Protein AF-A0A821R1D7-F1 (afdb_monomer_lite)

Sequence (95 aa):
FDMDKYQELKDILSATSFTNDWDRYTLIVKYIMKTIKGLRVINEQENWFIYQLQPLLMKCECSKIGNFFVANIVINEGIGTVKINLDDYFNKKSK

Structure (mmCIF, N/CA/C/O backbone):
data_AF-A0A821R1D7-F1
#
_entry.id   AF-A0A821R1D7-F1
#
loop_
_atom_site.group_PDB
_atom_site.id
_atom_site.type_symbol
_atom_site.label_atom_id
_atom_site.label_alt_id
_atom_site.label_comp_id
_atom_site.label_asym_id
_atom_site.label_entity_id
_atom_site.label_seq_id
_atom_site.pdbx_PDB_ins_code
_atom_site.Cartn_x
_atom_site.Cartn_y
_atom_site.Cartn_z
_atom_site.occupancy
_atom_site.B_iso_or_equiv
_atom_site.auth_seq_id
_atom_site.auth_comp_id
_atom_site.auth_asym_id
_atom_site.auth_atom_id
_atom_site.pdbx_PDB_model_num
ATOM 1 N N . PHE A 1 1 ? -14.588 -3.946 -8.374 1.00 51.16 1 PHE A N 1
ATOM 2 C CA . PHE A 1 1 ? -13.476 -3.000 -8.586 1.00 51.16 1 PHE A CA 1
ATOM 3 C C . PHE A 1 1 ? -13.944 -2.037 -9.662 1.00 51.16 1 PHE A C 1
ATOM 5 O O . PHE A 1 1 ? -14.510 -2.506 -10.639 1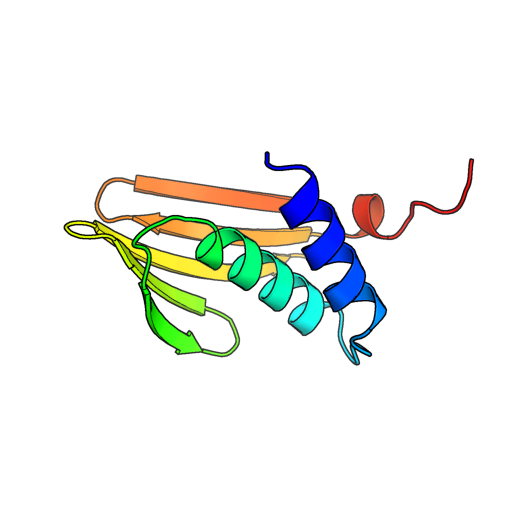.00 51.16 1 PHE A O 1
ATOM 12 N N . ASP A 1 2 ? -13.848 -0.735 -9.425 1.00 67.31 2 ASP A N 1
ATOM 13 C CA . ASP A 1 2 ? -14.356 0.296 -10.338 1.00 67.31 2 ASP A CA 1
ATOM 14 C C . ASP A 1 2 ? -13.459 0.371 -11.588 1.00 67.31 2 ASP A C 1
ATOM 16 O O . ASP A 1 2 ? -12.237 0.491 -11.453 1.00 67.31 2 ASP A O 1
ATOM 20 N N . MET A 1 3 ? -14.040 0.214 -12.782 1.00 63.66 3 MET A N 1
ATOM 21 C CA . MET A 1 3 ? -13.285 0.118 -14.039 1.00 63.66 3 MET A CA 1
ATOM 22 C C . MET A 1 3 ? -12.620 1.445 -14.419 1.00 63.66 3 MET A C 1
ATOM 24 O O . MET A 1 3 ? -11.526 1.426 -14.984 1.00 63.66 3 MET A O 1
ATOM 28 N N . ASP A 1 4 ? -13.210 2.576 -14.032 1.00 72.88 4 ASP A N 1
ATOM 29 C CA . ASP A 1 4 ? -12.676 3.904 -14.350 1.00 72.88 4 ASP A CA 1
ATOM 30 C C . ASP A 1 4 ? -11.409 4.192 -13.532 1.00 72.88 4 ASP A C 1
ATOM 32 O O . ASP A 1 4 ? -10.391 4.641 -14.061 1.00 72.88 4 ASP A O 1
ATOM 36 N N . LYS A 1 5 ? -11.412 3.800 -12.252 1.00 68.44 5 LYS A N 1
ATOM 37 C CA . LYS A 1 5 ? -10.241 3.899 -11.359 1.00 68.44 5 LYS A CA 1
ATOM 38 C C . LYS A 1 5 ? -9.089 2.998 -11.797 1.00 68.44 5 LYS A C 1
ATOM 40 O O . LYS A 1 5 ? -7.918 3.296 -11.575 1.00 68.44 5 LYS A O 1
ATOM 45 N N . TYR A 1 6 ? -9.405 1.864 -12.418 1.00 68.19 6 TYR A N 1
ATOM 46 C CA . TYR A 1 6 ? -8.383 0.982 -12.971 1.00 68.19 6 TYR A CA 1
ATOM 47 C C . TYR A 1 6 ? -7.688 1.601 -14.190 1.00 68.19 6 TYR A C 1
ATOM 49 O O . TYR A 1 6 ? -6.470 1.464 -14.328 1.00 68.19 6 TYR A O 1
ATOM 57 N N . GLN A 1 7 ? -8.440 2.290 -15.053 1.00 71.88 7 GLN A N 1
ATOM 58 C CA . GLN A 1 7 ? -7.866 2.978 -16.205 1.00 71.88 7 GLN A CA 1
ATOM 59 C C . GLN A 1 7 ? -7.008 4.173 -15.771 1.00 71.88 7 GLN A C 1
ATOM 61 O O . GLN A 1 7 ? -5.871 4.285 -16.215 1.00 71.88 7 GLN A O 1
ATOM 66 N N . GLU A 1 8 ? -7.476 4.971 -14.810 1.00 77.31 8 GLU A N 1
ATOM 67 C CA . GLU A 1 8 ? -6.692 6.072 -14.231 1.00 77.31 8 GLU A CA 1
ATOM 68 C C . GLU A 1 8 ? -5.352 5.582 -13.649 1.00 77.31 8 GLU A C 1
ATOM 70 O O . GLU A 1 8 ? -4.293 6.145 -13.931 1.00 77.31 8 GLU A O 1
ATOM 75 N N . LEU A 1 9 ? -5.367 4.484 -12.880 1.00 72.88 9 LEU A N 1
ATOM 76 C CA . LEU A 1 9 ? -4.143 3.885 -12.346 1.00 72.88 9 LEU A CA 1
ATOM 77 C C . LEU A 1 9 ? -3.186 3.452 -13.465 1.00 72.88 9 LEU A C 1
ATOM 79 O O . LEU A 1 9 ? -1.978 3.663 -13.355 1.00 72.88 9 LEU A O 1
ATOM 83 N N . LYS A 1 10 ? -3.698 2.846 -14.542 1.00 72.12 10 LYS A N 1
ATOM 84 C CA . LYS A 1 10 ? -2.873 2.480 -15.701 1.00 72.12 10 LYS A CA 1
ATOM 85 C C . LYS A 1 10 ? -2.230 3.697 -16.346 1.00 72.12 10 LYS A C 1
ATOM 87 O O . LYS A 1 10 ? -1.039 3.641 -16.646 1.00 72.12 10 LYS A O 1
ATOM 92 N N . ASP A 1 11 ? -2.991 4.767 -16.521 1.00 77.50 11 ASP A N 1
ATOM 93 C CA . ASP A 1 11 ? -2.514 5.984 -17.164 1.00 77.50 11 ASP A CA 1
ATOM 94 C C . ASP A 1 11 ? -1.385 6.614 -16.331 1.00 77.50 11 ASP A C 1
ATOM 96 O O . ASP A 1 11 ? -0.301 6.858 -16.863 1.00 77.50 11 ASP A O 1
ATOM 100 N N . ILE A 1 12 ? -1.554 6.725 -15.005 1.00 75.06 12 ILE A N 1
ATOM 101 C CA . ILE A 1 12 ? -0.509 7.193 -14.073 1.00 75.06 12 ILE A CA 1
ATOM 102 C C . ILE A 1 12 ? 0.748 6.316 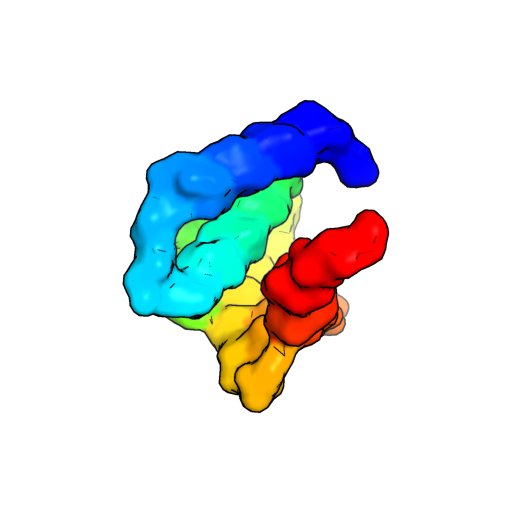-14.155 1.00 75.06 12 ILE A C 1
ATOM 104 O O . ILE A 1 12 ? 1.866 6.829 -14.247 1.00 75.06 12 ILE A O 1
ATOM 108 N N . LEU A 1 13 ? 0.580 4.991 -14.137 1.00 75.00 13 LEU A N 1
ATOM 109 C CA . LEU A 1 13 ? 1.696 4.046 -14.219 1.00 75.00 13 LEU A CA 1
ATOM 110 C C . LEU A 1 13 ? 2.410 4.091 -15.577 1.00 75.00 13 LEU A C 1
ATOM 112 O O . LEU A 1 13 ? 3.576 3.722 -15.650 1.00 75.00 13 LEU A O 1
ATOM 116 N N . SER A 1 14 ? 1.723 4.495 -16.646 1.00 72.12 14 SER A N 1
ATOM 117 C CA . SER A 1 14 ? 2.309 4.627 -17.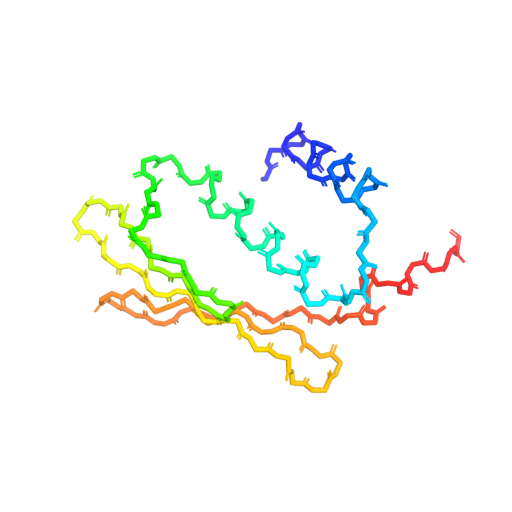984 1.00 72.12 14 SER A CA 1
ATOM 118 C C . SER A 1 14 ? 3.001 5.975 -18.207 1.00 72.12 14 SER A C 1
ATOM 120 O O . SER A 1 14 ? 3.990 6.041 -18.931 1.00 72.12 14 SER A O 1
ATOM 122 N N . ALA A 1 15 ? 2.511 7.035 -17.558 1.00 72.94 15 ALA A N 1
ATOM 123 C CA . ALA A 1 15 ? 3.058 8.386 -17.644 1.00 72.94 15 ALA A CA 1
ATOM 124 C C . ALA A 1 15 ? 4.251 8.616 -16.701 1.00 72.94 15 ALA A C 1
ATOM 126 O O . ALA A 1 15 ? 5.024 9.555 -16.892 1.00 72.94 15 ALA A O 1
ATOM 127 N N . THR A 1 16 ? 4.407 7.772 -15.679 1.00 73.81 16 THR A N 1
ATOM 128 C CA . THR A 1 16 ? 5.493 7.877 -14.702 1.00 73.81 16 THR A CA 1
ATOM 129 C C . THR A 1 16 ? 6.671 7.007 -15.134 1.00 73.81 16 THR A C 1
ATOM 131 O O . THR A 1 16 ? 6.544 5.789 -15.252 1.00 73.81 16 THR A O 1
ATOM 134 N N . SER A 1 17 ? 7.836 7.622 -15.345 1.00 73.94 17 SER A N 1
ATOM 135 C CA . SER A 1 17 ? 9.082 6.876 -15.535 1.00 73.94 17 SER A CA 1
ATOM 136 C C . SER A 1 17 ? 9.582 6.386 -14.178 1.00 73.94 17 SER A C 1
ATOM 138 O O . SER A 1 17 ? 9.917 7.192 -13.311 1.00 73.94 17 SER A O 1
ATOM 140 N N . PHE A 1 18 ? 9.606 5.070 -13.983 1.00 71.00 18 PHE A N 1
ATOM 141 C CA . PHE A 1 18 ? 10.102 4.453 -12.757 1.00 71.00 18 PHE A CA 1
ATOM 142 C C . PHE A 1 18 ? 11.558 4.036 -12.945 1.00 71.00 18 PHE A C 1
ATOM 144 O O . PHE A 1 18 ? 11.882 3.281 -13.859 1.00 71.00 18 PHE A O 1
ATOM 151 N N . THR A 1 19 ? 12.441 4.520 -12.074 1.00 68.62 19 THR A N 1
ATOM 152 C CA . THR A 1 19 ? 13.858 4.121 -12.049 1.00 68.62 19 THR A CA 1
ATOM 153 C C . THR A 1 19 ? 14.071 2.816 -11.286 1.00 68.62 19 THR A C 1
ATOM 155 O O . THR A 1 19 ? 15.084 2.146 -11.479 1.00 68.62 19 THR A O 1
ATOM 158 N N . ASN A 1 20 ? 13.111 2.434 -10.444 1.00 72.31 20 ASN A N 1
ATOM 159 C CA . ASN A 1 20 ? 13.084 1.169 -9.736 1.00 72.31 20 ASN A CA 1
ATOM 160 C C . ASN A 1 20 ? 11.655 0.580 -9.773 1.00 72.31 20 ASN A C 1
ATOM 162 O O . ASN A 1 20 ? 10.654 1.289 -9.877 1.00 72.31 20 ASN A O 1
ATOM 166 N N . ASP A 1 21 ? 11.546 -0.741 -9.669 1.00 72.38 21 ASP A N 1
ATOM 167 C CA . ASP A 1 21 ? 10.236 -1.394 -9.578 1.00 72.38 21 ASP A CA 1
ATOM 168 C C . ASP A 1 21 ? 9.509 -1.057 -8.263 1.00 72.38 21 ASP A C 1
ATOM 170 O O . ASP A 1 21 ? 8.285 -1.130 -8.175 1.00 72.38 21 ASP A O 1
ATOM 174 N N . TRP A 1 22 ? 10.267 -0.689 -7.231 1.00 72.50 22 TRP A N 1
ATOM 175 C CA . TRP A 1 22 ? 9.782 -0.438 -5.878 1.00 72.50 22 TRP A CA 1
ATOM 176 C C . TRP A 1 22 ? 8.786 0.722 -5.803 1.00 72.50 22 TRP A C 1
ATOM 178 O O . TRP A 1 22 ? 7.679 0.568 -5.287 1.00 72.50 22 TRP A O 1
ATOM 188 N N . ASP A 1 23 ? 9.142 1.854 -6.394 1.00 75.94 23 ASP A N 1
ATOM 189 C CA . ASP A 1 23 ? 8.367 3.085 -6.462 1.00 75.94 23 ASP A CA 1
ATOM 190 C C . ASP A 1 23 ? 7.048 2.837 -7.187 1.00 75.94 23 ASP A C 1
ATOM 192 O O . ASP A 1 23 ? 5.997 3.340 -6.783 1.00 75.94 23 ASP A O 1
ATOM 196 N N . ARG A 1 24 ? 7.079 1.979 -8.213 1.00 76.38 24 ARG A N 1
ATOM 197 C CA . ARG A 1 24 ? 5.890 1.565 -8.957 1.00 76.38 24 ARG A CA 1
ATOM 198 C C . ARG A 1 24 ? 4.910 0.800 -8.076 1.00 76.38 24 ARG A C 1
ATOM 200 O O . ARG A 1 24 ? 3.718 1.107 -8.074 1.00 76.38 24 ARG A O 1
ATOM 207 N N . TYR A 1 25 ? 5.384 -0.183 -7.317 1.00 76.81 25 TYR A N 1
ATOM 208 C CA . TYR A 1 25 ? 4.517 -0.982 -6.449 1.00 76.81 25 TYR A CA 1
ATOM 209 C C . TYR A 1 25 ? 3.999 -0.197 -5.253 1.00 76.81 25 TYR A C 1
ATOM 211 O O . TYR A 1 25 ? 2.813 -0.267 -4.925 1.00 76.81 25 TYR A O 1
ATOM 219 N N . THR A 1 26 ? 4.862 0.617 -4.661 1.00 77.06 26 THR A N 1
ATOM 220 C CA . THR A 1 26 ? 4.489 1.551 -3.608 1.00 77.06 26 THR A CA 1
ATOM 221 C C . THR A 1 26 ? 3.398 2.515 -4.085 1.00 77.06 26 THR A C 1
ATOM 223 O O . THR A 1 26 ? 2.427 2.757 -3.364 1.00 77.06 26 THR A O 1
ATOM 226 N N . LEU A 1 27 ? 3.480 3.006 -5.327 1.00 80.50 27 LEU A N 1
ATOM 227 C CA . LEU A 1 27 ? 2.440 3.845 -5.922 1.00 80.50 27 LEU A CA 1
ATOM 228 C C . LEU A 1 27 ? 1.110 3.098 -6.102 1.00 80.50 27 LEU A C 1
ATOM 230 O O . LEU A 1 27 ? 0.057 3.654 -5.788 1.00 80.50 27 LEU A O 1
ATOM 234 N N . ILE A 1 28 ? 1.144 1.839 -6.551 1.00 78.69 28 ILE A N 1
ATOM 235 C CA . ILE A 1 28 ? -0.058 0.998 -6.684 1.00 78.69 28 ILE A CA 1
ATOM 236 C C . ILE A 1 28 ? -0.750 0.833 -5.329 1.00 78.69 28 ILE A C 1
ATOM 238 O O . ILE A 1 28 ? -1.956 1.061 -5.227 1.00 78.69 28 ILE A O 1
ATOM 242 N N . VAL A 1 29 ? 0.001 0.489 -4.277 1.00 80.00 29 VAL A N 1
ATOM 243 C CA . VAL A 1 29 ? -0.551 0.340 -2.920 1.00 80.00 29 VAL A CA 1
ATOM 244 C C . VAL A 1 29 ? -1.169 1.651 -2.445 1.00 80.00 29 VAL A C 1
ATOM 246 O O . VAL A 1 29 ? -2.318 1.658 -2.001 1.00 80.00 29 VAL A O 1
ATOM 249 N N . LYS A 1 30 ? -0.458 2.774 -2.600 1.00 80.88 30 LYS A N 1
ATOM 250 C CA . LYS A 1 30 ? -0.980 4.102 -2.247 1.00 80.88 30 LYS A CA 1
ATOM 251 C C . LYS A 1 30 ? -2.280 4.418 -2.977 1.00 80.88 30 LYS A C 1
ATOM 253 O O . LYS A 1 30 ? -3.208 4.925 -2.350 1.00 80.88 30 LYS A O 1
ATOM 258 N N . TYR A 1 31 ? -2.357 4.133 -4.276 1.00 81.94 31 TYR A N 1
ATOM 259 C CA . TYR A 1 31 ? -3.559 4.390 -5.064 1.00 81.94 31 TYR A CA 1
ATOM 260 C C . TYR A 1 31 ? -4.731 3.537 -4.573 1.00 81.94 31 TYR A C 1
ATOM 262 O O . TYR A 1 31 ? -5.790 4.085 -4.277 1.00 81.94 31 TYR A O 1
ATOM 270 N N . ILE A 1 32 ? -4.530 2.226 -4.386 1.00 79.75 32 ILE A N 1
ATOM 271 C CA . ILE A 1 32 ? -5.563 1.325 -3.851 1.00 79.75 32 ILE A CA 1
ATOM 272 C C . ILE A 1 32 ? -6.071 1.840 -2.504 1.00 79.75 32 ILE A C 1
ATOM 274 O O . ILE A 1 32 ? -7.279 1.989 -2.326 1.00 79.75 32 ILE A O 1
ATOM 278 N N . MET A 1 33 ? -5.167 2.190 -1.588 1.00 81.50 33 MET A N 1
ATOM 279 C CA . MET A 1 33 ? -5.537 2.730 -0.280 1.00 81.50 33 MET A CA 1
ATOM 280 C C . MET A 1 33 ? -6.325 4.042 -0.405 1.00 81.50 33 MET A C 1
ATOM 282 O O . MET A 1 33 ? -7.357 4.198 0.243 1.00 81.50 33 MET A O 1
ATOM 286 N N . LYS A 1 34 ? -5.923 4.957 -1.298 1.00 81.12 34 LYS A N 1
ATOM 287 C CA . LYS A 1 34 ? -6.662 6.205 -1.571 1.00 81.12 34 LYS A CA 1
ATOM 288 C C . LYS A 1 34 ? -8.082 5.975 -2.094 1.00 81.12 34 LYS A C 1
ATOM 290 O O . LYS A 1 34 ? -8.933 6.841 -1.906 1.00 81.12 34 LYS A O 1
ATOM 295 N N . THR A 1 35 ? -8.367 4.836 -2.731 1.00 82.50 35 THR A N 1
ATOM 296 C CA . THR A 1 35 ? -9.735 4.530 -3.185 1.00 82.50 35 THR A CA 1
ATOM 297 C C . THR A 1 35 ? -10.699 4.217 -2.037 1.00 82.50 35 THR A C 1
ATOM 299 O O . THR A 1 35 ? -11.916 4.282 -2.237 1.00 82.50 35 THR A O 1
ATOM 302 N N . ILE A 1 36 ? -10.186 3.908 -0.840 1.00 83.50 36 ILE A N 1
ATOM 303 C CA . ILE A 1 36 ? -10.991 3.617 0.346 1.00 83.50 36 ILE A CA 1
ATOM 304 C C . ILE A 1 36 ? -11.550 4.934 0.895 1.00 83.50 36 ILE A C 1
ATOM 306 O O . ILE A 1 36 ? -10.831 5.777 1.434 1.00 83.50 36 ILE A O 1
ATOM 310 N N . LYS A 1 37 ? -12.866 5.124 0.756 1.00 85.12 37 LYS A N 1
ATOM 311 C CA . LYS A 1 37 ? -13.547 6.355 1.177 1.00 85.12 37 LYS A CA 1
ATOM 312 C C . LYS A 1 37 ? -13.367 6.587 2.679 1.00 85.12 37 LYS A C 1
ATOM 314 O O . LYS A 1 37 ? -13.680 5.723 3.488 1.00 85.12 37 LYS A O 1
ATOM 319 N N . GLY A 1 38 ? -12.918 7.788 3.038 1.00 85.12 38 GLY A N 1
ATOM 320 C CA . GLY A 1 38 ? -12.702 8.183 4.432 1.00 85.12 38 GLY A CA 1
ATOM 321 C C . GLY A 1 38 ? -11.349 7.763 5.004 1.00 85.12 38 GLY A C 1
ATOM 322 O O . GLY A 1 38 ? -11.029 8.178 6.116 1.00 85.12 38 GLY A O 1
ATOM 323 N N . LEU A 1 39 ? -10.542 7.009 4.249 1.00 88.50 39 LEU A N 1
ATOM 324 C CA . LEU A 1 39 ? -9.183 6.676 4.644 1.00 88.50 39 LEU A CA 1
ATOM 325 C C . LEU A 1 39 ? -8.268 7.895 4.500 1.00 88.50 39 LEU A C 1
ATOM 327 O O . LEU A 1 39 ? -8.248 8.555 3.460 1.00 88.50 39 LEU A O 1
ATOM 331 N N . ARG A 1 40 ? -7.484 8.184 5.537 1.00 90.25 40 ARG A N 1
ATOM 332 C CA . ARG A 1 40 ? -6.505 9.278 5.548 1.00 90.25 40 ARG A CA 1
ATOM 333 C C . ARG A 1 40 ? -5.110 8.729 5.792 1.00 90.25 40 ARG A C 1
ATOM 335 O O . ARG A 1 40 ? -4.946 7.853 6.633 1.00 90.25 40 ARG A O 1
ATOM 342 N N . VAL A 1 41 ? -4.113 9.252 5.084 1.00 90.88 41 VAL A N 1
ATOM 343 C CA . VAL A 1 41 ? -2.697 8.981 5.378 1.00 90.88 41 VAL A CA 1
ATOM 344 C C . VAL A 1 41 ? -2.309 9.803 6.607 1.00 90.88 41 VAL A C 1
ATOM 346 O O . VAL A 1 41 ? -2.523 11.012 6.625 1.00 90.88 41 VAL A O 1
ATOM 349 N N . ILE A 1 42 ? -1.764 9.147 7.626 1.00 92.31 42 ILE A N 1
ATOM 350 C CA . ILE A 1 42 ? -1.251 9.776 8.851 1.00 92.31 42 ILE A CA 1
ATOM 351 C C . ILE A 1 42 ? 0.264 9.913 8.792 1.00 92.31 42 ILE A C 1
ATOM 353 O O . ILE A 1 42 ? 0.812 10.915 9.241 1.00 92.31 42 ILE A O 1
ATOM 357 N N . ASN A 1 43 ? 0.942 8.899 8.258 1.00 90.62 43 ASN A N 1
ATOM 358 C CA . ASN A 1 43 ? 2.388 8.911 8.114 1.00 90.62 43 ASN A CA 1
ATOM 359 C C . ASN A 1 43 ? 2.802 8.104 6.886 1.00 90.62 43 ASN A C 1
ATOM 361 O O . ASN A 1 43 ? 2.156 7.119 6.522 1.00 90.62 43 ASN A O 1
ATOM 365 N N . GLU A 1 44 ? 3.891 8.533 6.274 1.00 88.12 44 GLU A N 1
ATOM 366 C CA . GLU A 1 44 ? 4.445 7.976 5.057 1.00 88.12 44 GLU A CA 1
ATOM 367 C C . GLU A 1 44 ? 5.960 7.871 5.215 1.00 88.12 44 GLU A C 1
ATOM 369 O O . GLU A 1 44 ? 6.644 8.842 5.532 1.00 88.12 44 GLU A O 1
ATOM 374 N N . GLN A 1 45 ? 6.464 6.660 5.016 1.00 86.06 45 GLN A N 1
ATOM 375 C CA . GLN A 1 45 ? 7.879 6.338 4.941 1.00 86.06 45 GLN A CA 1
ATOM 376 C C . GLN A 1 45 ? 8.130 5.544 3.661 1.00 86.06 45 GLN A C 1
ATOM 378 O O . GLN A 1 45 ? 7.197 5.074 3.008 1.00 86.06 45 GLN A O 1
ATOM 383 N N . GLU A 1 46 ? 9.401 5.366 3.317 1.00 79.88 46 GLU A N 1
ATOM 384 C CA . GLU A 1 46 ? 9.819 4.702 2.078 1.00 79.88 46 GLU A CA 1
ATOM 385 C C . GLU A 1 46 ? 9.184 3.311 1.895 1.00 79.88 46 GLU A C 1
ATOM 387 O O . GLU A 1 46 ? 8.749 2.966 0.798 1.00 79.88 46 GLU A O 1
ATOM 392 N N . ASN A 1 47 ? 9.053 2.543 2.985 1.00 81.19 47 ASN A N 1
ATOM 393 C CA . ASN A 1 47 ? 8.606 1.146 2.944 1.00 81.19 47 ASN A CA 1
ATOM 394 C C . ASN A 1 47 ? 7.319 0.875 3.732 1.00 81.19 47 ASN A C 1
ATOM 396 O O . ASN A 1 47 ? 6.846 -0.260 3.774 1.00 81.19 47 ASN A O 1
ATOM 400 N N . TRP A 1 48 ? 6.736 1.883 4.382 1.00 86.94 48 TRP A N 1
ATOM 401 C CA . TRP A 1 48 ? 5.492 1.697 5.123 1.00 86.94 48 TRP A CA 1
ATOM 402 C C . TRP A 1 48 ? 4.659 2.971 5.227 1.00 86.94 48 TRP A C 1
ATOM 404 O O . TRP A 1 48 ? 5.161 4.091 5.181 1.00 86.94 48 TRP A O 1
ATOM 414 N N . PHE A 1 49 ? 3.359 2.775 5.424 1.00 90.06 49 PHE A N 1
ATOM 415 C CA . PHE A 1 49 ? 2.343 3.817 5.510 1.00 90.06 49 PHE A CA 1
ATOM 416 C C . PHE A 1 49 ? 1.473 3.573 6.735 1.00 90.06 49 PHE A C 1
ATOM 418 O O . PHE A 1 49 ? 1.104 2.433 7.018 1.00 90.06 49 PHE A O 1
ATOM 425 N N . ILE A 1 50 ? 1.108 4.635 7.446 1.00 90.50 50 ILE A N 1
ATOM 426 C CA . ILE A 1 50 ? 0.054 4.581 8.458 1.00 90.50 50 ILE A CA 1
ATOM 427 C C . ILE A 1 50 ? -1.161 5.300 7.902 1.00 90.50 50 ILE A C 1
ATOM 429 O O . ILE A 1 50 ? -1.072 6.455 7.484 1.00 90.50 50 ILE A O 1
ATOM 433 N N . TYR A 1 51 ? -2.299 4.622 7.948 1.00 90.94 51 TYR A N 1
ATOM 434 C CA . TYR A 1 51 ? -3.586 5.160 7.562 1.00 90.94 51 TYR A CA 1
ATOM 435 C C . TYR A 1 51 ? -4.577 5.123 8.723 1.00 90.94 51 TYR A C 1
ATOM 437 O O . TYR A 1 51 ? -4.505 4.263 9.599 1.00 90.94 51 TYR A O 1
ATOM 445 N N . GLN A 1 52 ? -5.544 6.033 8.695 1.00 91.00 52 GLN A N 1
ATOM 446 C CA . GLN A 1 52 ? -6.644 6.095 9.647 1.00 91.00 52 GLN A CA 1
ATOM 447 C C . GLN A 1 52 ? -7.982 6.107 8.913 1.00 91.00 52 GLN A C 1
ATOM 449 O O . GLN A 1 52 ? -8.209 6.937 8.031 1.00 91.00 52 GLN A O 1
ATOM 454 N N . LEU A 1 53 ? -8.874 5.210 9.319 1.00 89.31 53 LEU A N 1
ATOM 455 C CA . LEU A 1 53 ? -10.281 5.172 8.935 1.00 89.31 53 LEU A CA 1
ATOM 456 C C . LEU A 1 53 ? -11.078 5.022 10.225 1.00 89.31 53 LEU A C 1
ATOM 458 O O . LEU A 1 53 ? -11.195 3.911 10.721 1.00 89.31 53 LEU A O 1
ATOM 462 N N . GLN A 1 54 ? -11.561 6.119 10.814 1.00 84.00 54 GLN A N 1
ATOM 463 C CA . GLN A 1 54 ? -12.078 6.078 12.186 1.00 84.00 54 GLN A CA 1
ATOM 464 C C . GLN A 1 54 ? -13.142 4.981 12.401 1.00 84.00 54 GLN A C 1
ATOM 466 O O . GLN A 1 54 ? -14.073 4.890 11.601 1.00 84.00 54 GLN A O 1
ATOM 471 N N . PRO A 1 55 ? -13.023 4.175 13.477 1.00 85.88 55 PRO A N 1
ATOM 472 C CA . PRO A 1 55 ? -12.032 4.254 14.567 1.00 85.88 55 PRO A CA 1
ATOM 473 C C . PRO A 1 55 ? -10.709 3.498 14.304 1.00 85.88 55 PRO A C 1
ATOM 475 O O . PRO A 1 55 ? -9.840 3.453 15.171 1.00 85.88 55 PRO A O 1
ATOM 478 N N . LEU A 1 56 ? -10.543 2.896 13.129 1.00 86.81 56 LEU A N 1
ATOM 479 C CA . LEU A 1 56 ? -9.442 2.002 12.787 1.00 86.81 56 LEU A CA 1
ATOM 480 C C . LEU A 1 56 ? -8.146 2.752 12.463 1.00 86.81 56 LEU A C 1
ATOM 482 O O . LEU A 1 56 ? -8.127 3.741 11.719 1.00 86.81 56 LEU A O 1
ATOM 486 N N . LEU A 1 57 ? -7.045 2.208 12.980 1.00 89.81 57 LEU A N 1
ATOM 487 C CA . LEU A 1 57 ? -5.685 2.538 12.576 1.00 89.81 57 LEU A CA 1
ATOM 488 C C . LEU A 1 57 ? -5.107 1.349 11.808 1.00 89.81 57 LEU A C 1
ATOM 490 O O . LEU A 1 57 ? -5.266 0.202 12.226 1.00 89.81 57 LEU A O 1
ATOM 494 N N . MET A 1 58 ? -4.458 1.630 10.682 1.00 90.75 58 MET A N 1
ATOM 495 C CA . MET A 1 58 ? -3.875 0.616 9.813 1.00 90.75 58 MET A CA 1
ATOM 496 C C . MET A 1 58 ? -2.421 0.954 9.506 1.00 90.75 58 MET A C 1
ATOM 498 O O . MET A 1 58 ? -2.121 2.073 9.096 1.00 90.75 58 MET A O 1
ATOM 502 N N . LYS A 1 59 ? -1.521 -0.017 9.648 1.00 90.44 59 LYS A N 1
ATOM 503 C CA . LYS A 1 59 ? -0.140 0.064 9.167 1.00 90.44 59 LYS A CA 1
ATOM 504 C C . LYS A 1 59 ? -0.002 -0.830 7.942 1.00 90.44 59 LYS A C 1
ATOM 506 O O . LYS A 1 59 ? -0.235 -2.028 8.030 1.00 90.44 59 LYS A O 1
ATOM 511 N N . CYS A 1 60 ? 0.390 -0.260 6.812 1.00 90.62 60 CYS A N 1
ATOM 512 C CA . CYS A 1 60 ? 0.724 -1.000 5.604 1.00 90.62 60 CYS A CA 1
ATOM 513 C C . CYS A 1 60 ? 2.238 -1.016 5.433 1.00 90.62 60 CYS A C 1
ATOM 515 O O . CYS A 1 60 ? 2.837 0.031 5.219 1.00 90.62 60 CYS A O 1
ATOM 517 N N . GLU A 1 61 ? 2.857 -2.184 5.511 1.00 90.50 61 GLU A N 1
ATOM 518 C CA . GLU A 1 61 ? 4.292 -2.377 5.340 1.00 90.50 61 GLU A CA 1
ATOM 519 C C . GLU A 1 61 ? 4.551 -3.152 4.056 1.00 90.50 61 GLU A C 1
ATOM 521 O O . GLU A 1 61 ? 4.034 -4.251 3.860 1.00 90.50 61 GLU A O 1
ATOM 526 N N . CYS A 1 62 ? 5.320 -2.553 3.159 1.00 88.00 62 CYS A N 1
ATOM 527 C CA . CYS A 1 62 ? 5.658 -3.135 1.875 1.00 88.00 62 CYS A CA 1
ATOM 528 C C . CYS A 1 62 ? 7.058 -3.741 1.963 1.00 88.00 62 CYS A C 1
ATOM 530 O O . CYS A 1 62 ? 7.965 -3.159 2.551 1.00 88.00 62 CYS A O 1
ATOM 532 N N . SER A 1 63 ? 7.260 -4.899 1.339 1.00 87.56 63 SER A N 1
ATOM 533 C CA . SER A 1 63 ? 8.564 -5.561 1.225 1.00 87.56 63 SER A CA 1
ATOM 534 C C . SER A 1 63 ? 8.701 -6.261 -0.127 1.00 87.56 63 SER A C 1
ATOM 536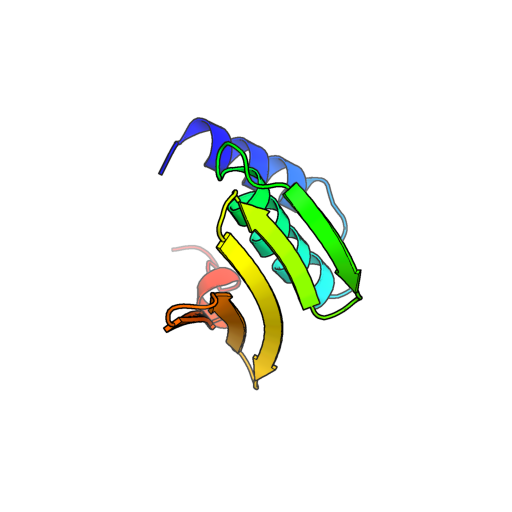 O O . SER A 1 63 ? 7.712 -6.702 -0.716 1.00 87.56 63 SER A O 1
ATOM 538 N N . LYS A 1 64 ? 9.934 -6.372 -0.633 1.00 83.88 64 LYS A N 1
ATOM 539 C CA . LYS A 1 64 ? 10.260 -7.220 -1.786 1.00 83.88 64 LYS A CA 1
ATOM 540 C C . LYS A 1 64 ? 10.892 -8.509 -1.274 1.00 83.88 64 LYS A C 1
ATOM 542 O O . LYS A 1 64 ? 11.922 -8.469 -0.609 1.00 83.88 64 LYS A O 1
ATOM 547 N N . ILE A 1 65 ? 10.285 -9.647 -1.594 1.00 84.38 65 ILE A N 1
ATOM 548 C CA . ILE A 1 65 ? 10.769 -10.976 -1.208 1.00 84.38 65 ILE A CA 1
ATOM 549 C C . ILE A 1 65 ? 10.979 -11.786 -2.487 1.00 84.38 65 ILE A C 1
ATOM 551 O O . ILE A 1 65 ? 10.035 -12.340 -3.053 1.00 84.38 65 ILE A O 1
ATOM 555 N N . GLY A 1 66 ? 12.222 -11.820 -2.975 1.00 84.19 66 GLY A N 1
ATOM 556 C CA . GLY A 1 66 ? 12.542 -12.388 -4.288 1.00 84.19 66 GLY A CA 1
ATOM 557 C C . GLY A 1 66 ? 11.789 -11.663 -5.412 1.00 84.19 66 GLY A C 1
ATOM 558 O O . GLY A 1 66 ? 11.856 -10.436 -5.509 1.00 84.19 66 GLY A O 1
ATOM 559 N N . ASN A 1 67 ? 11.033 -12.419 -6.215 1.00 82.50 67 ASN A N 1
ATOM 560 C CA . ASN A 1 67 ? 10.156 -11.905 -7.280 1.00 82.50 67 ASN A CA 1
ATOM 561 C C . ASN A 1 67 ? 8.733 -11.587 -6.804 1.00 82.50 67 ASN A C 1
ATOM 563 O O . ASN A 1 67 ? 7.816 -11.488 -7.614 1.00 82.50 67 ASN A O 1
ATOM 567 N N . PHE A 1 68 ? 8.524 -11.428 -5.498 1.00 80.81 68 PHE A N 1
ATOM 568 C CA . PHE A 1 68 ? 7.239 -11.006 -4.960 1.00 80.81 68 PHE A CA 1
ATOM 569 C C . PHE A 1 68 ? 7.334 -9.631 -4.325 1.00 80.81 68 PHE A C 1
ATOM 571 O O . PHE A 1 68 ? 8.258 -9.337 -3.567 1.00 80.81 68 PHE A O 1
ATOM 578 N N . PHE A 1 69 ? 6.314 -8.826 -4.575 1.00 84.06 69 PHE A N 1
ATOM 579 C CA . PHE A 1 69 ? 5.997 -7.668 -3.764 1.00 84.06 69 PHE A CA 1
ATOM 580 C C . PHE A 1 69 ? 4.950 -8.076 -2.733 1.00 84.06 69 PHE A C 1
ATOM 582 O O . PHE A 1 69 ? 3.928 -8.675 -3.071 1.00 84.06 69 PHE A O 1
ATOM 589 N N . VAL A 1 70 ? 5.220 -7.789 -1.467 1.00 84.50 70 VAL A N 1
ATOM 590 C CA . VAL A 1 70 ? 4.369 -8.165 -0.343 1.00 84.50 70 VAL A CA 1
ATOM 591 C C . VAL A 1 70 ? 3.973 -6.907 0.409 1.00 84.50 70 VAL A C 1
ATOM 593 O O . VAL A 1 70 ? 4.838 -6.206 0.923 1.00 84.50 70 VAL A O 1
ATOM 596 N N . 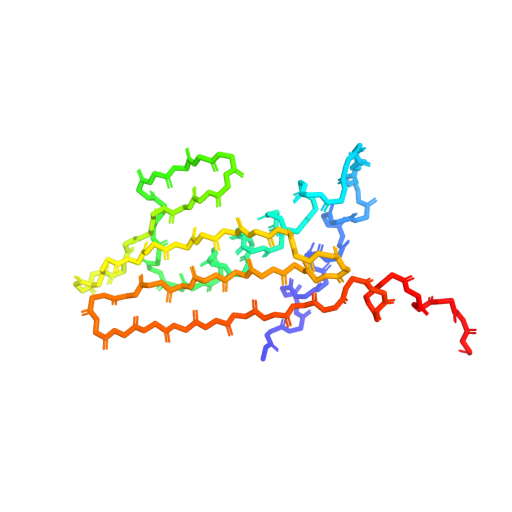ALA A 1 71 ? 2.673 -6.645 0.501 1.00 85.56 71 ALA A N 1
ATOM 597 C CA . ALA A 1 71 ? 2.101 -5.601 1.338 1.00 85.56 71 ALA A CA 1
ATOM 598 C C . ALA A 1 71 ? 1.372 -6.246 2.524 1.00 85.56 71 ALA A C 1
ATOM 600 O O . ALA A 1 71 ? 0.356 -6.921 2.353 1.00 85.56 71 ALA A O 1
ATOM 601 N N . ASN A 1 72 ? 1.898 -6.043 3.727 1.00 87.75 72 ASN A N 1
ATOM 602 C CA . ASN A 1 72 ? 1.289 -6.468 4.980 1.00 87.75 72 ASN A CA 1
ATOM 603 C C . ASN A 1 72 ? 0.484 -5.311 5.563 1.00 87.75 72 ASN A C 1
ATOM 605 O O . ASN A 1 72 ? 1.038 -4.268 5.893 1.00 87.75 72 ASN A O 1
ATOM 609 N N . ILE A 1 73 ? -0.820 -5.499 5.697 1.00 88.88 73 ILE A N 1
ATOM 610 C CA . ILE A 1 73 ? -1.761 -4.532 6.247 1.00 88.88 73 ILE A CA 1
ATOM 611 C C . ILE A 1 73 ? -2.145 -5.020 7.640 1.00 88.88 73 ILE A C 1
ATOM 613 O O . ILE A 1 73 ? -2.892 -5.982 7.797 1.00 88.88 73 ILE A O 1
ATOM 617 N N . VAL A 1 74 ? -1.615 -4.358 8.658 1.00 88.44 74 VAL A N 1
ATOM 618 C CA . VAL A 1 74 ? -1.943 -4.598 10.061 1.00 88.44 74 VAL A CA 1
ATOM 619 C C . VAL A 1 74 ? -3.016 -3.603 10.471 1.00 88.44 74 VAL A C 1
ATOM 621 O O . VAL A 1 74 ? -2.812 -2.396 10.375 1.00 88.44 74 VAL A O 1
ATOM 624 N N . ILE A 1 75 ? -4.150 -4.106 10.934 1.00 86.88 75 ILE A N 1
ATOM 625 C CA . ILE A 1 75 ? -5.245 -3.345 11.537 1.00 86.88 75 ILE A CA 1
ATOM 626 C C . ILE A 1 75 ? -5.317 -3.785 13.002 1.00 86.88 75 ILE A C 1
ATOM 628 O O . ILE A 1 75 ? -4.953 -4.916 13.317 1.00 86.88 75 ILE A O 1
ATOM 632 N N . ASN A 1 76 ? -5.794 -2.933 13.912 1.00 76.88 76 ASN A N 1
ATOM 633 C CA . ASN A 1 76 ? -5.915 -3.281 15.339 1.00 76.88 76 ASN A CA 1
ATOM 634 C C . ASN A 1 76 ? -6.622 -4.630 15.611 1.00 76.88 76 ASN A C 1
ATOM 636 O O . ASN A 1 76 ? -6.390 -5.235 16.651 1.00 76.88 76 ASN A O 1
ATOM 640 N N . GLU A 1 77 ? -7.462 -5.101 14.687 1.00 74.81 77 GLU A N 1
ATOM 641 C CA . GLU A 1 77 ? -8.254 -6.330 14.814 1.00 74.81 77 GLU A CA 1
ATOM 642 C C . GLU A 1 77 ? -7.699 -7.523 14.010 1.00 74.81 77 GLU A C 1
ATOM 644 O O . GLU A 1 77 ? -8.257 -8.616 14.073 1.00 74.81 77 GLU A O 1
ATOM 649 N N . GLY A 1 78 ? -6.607 -7.359 13.251 1.00 81.69 78 GLY A N 1
ATOM 650 C CA . GLY A 1 78 ? -6.055 -8.453 12.450 1.00 81.69 78 GLY A CA 1
ATOM 651 C C . GLY A 1 78 ? -5.006 -8.043 11.421 1.00 81.69 78 GLY A C 1
ATOM 652 O O . GLY A 1 78 ? -4.718 -6.867 11.208 1.00 81.69 78 GLY A O 1
ATOM 653 N N . ILE A 1 79 ? -4.426 -9.043 10.760 1.00 86.06 79 ILE A N 1
ATOM 654 C CA . ILE A 1 79 ? -3.395 -8.857 9.733 1.00 86.06 79 ILE A CA 1
ATOM 655 C C . ILE A 1 79 ? -3.915 -9.413 8.409 1.00 86.06 79 ILE A C 1
ATOM 657 O O . ILE A 1 79 ? -4.326 -10.569 8.334 1.00 86.06 79 ILE A O 1
ATOM 661 N N . GLY A 1 80 ? -3.873 -8.593 7.362 1.00 85.12 80 GLY A N 1
ATOM 662 C CA . GLY A 1 80 ? -4.075 -9.005 5.978 1.00 85.12 80 GLY A CA 1
ATOM 663 C C . GLY A 1 80 ? -2.770 -8.902 5.196 1.00 85.12 80 GLY A C 1
ATOM 664 O O . GLY A 1 80 ? -2.055 -7.912 5.312 1.00 85.12 80 GLY A O 1
ATOM 665 N N . THR A 1 81 ? -2.463 -9.893 4.365 1.00 84.12 81 THR A N 1
ATOM 666 C CA . THR A 1 81 ? -1.271 -9.871 3.506 1.00 84.12 81 THR A CA 1
ATOM 667 C C . THR A 1 81 ? -1.683 -9.955 2.046 1.00 84.12 81 THR A C 1
ATOM 669 O O . THR A 1 81 ? -2.390 -10.875 1.641 1.00 84.12 81 THR A O 1
ATOM 672 N N . VAL A 1 82 ? -1.201 -9.011 1.243 1.00 81.00 82 VAL A N 1
ATOM 673 C CA . VAL A 1 82 ? -1.312 -9.035 -0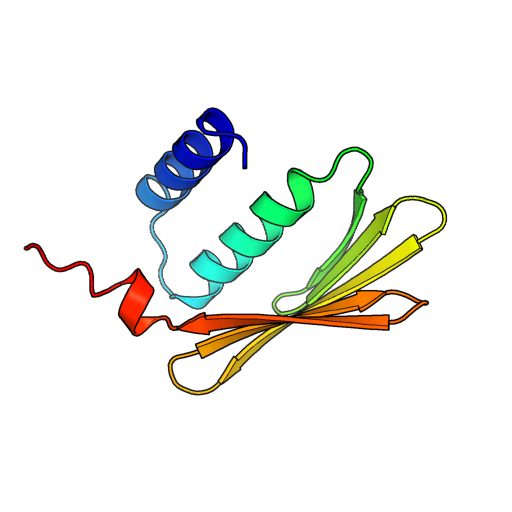.215 1.00 81.00 82 VAL A CA 1
ATOM 674 C C . VAL A 1 82 ? 0.051 -9.385 -0.789 1.00 81.00 82 VAL A C 1
ATOM 676 O O . VAL A 1 82 ? 1.045 -8.726 -0.495 1.00 81.00 82 VAL A O 1
ATOM 679 N N . LYS A 1 83 ? 0.100 -10.423 -1.623 1.00 81.44 83 LYS A N 1
ATOM 680 C CA . LYS A 1 83 ? 1.316 -10.872 -2.303 1.00 81.44 83 LYS A CA 1
ATOM 681 C C . LYS A 1 83 ? 1.102 -10.806 -3.809 1.00 81.44 83 LYS A C 1
ATOM 683 O O . LYS A 1 83 ? 0.177 -11.421 -4.329 1.00 81.44 83 LYS A O 1
ATOM 688 N N . ILE A 1 84 ? 1.957 -10.058 -4.493 1.00 75.25 84 ILE A N 1
ATOM 689 C CA . ILE A 1 84 ? 1.923 -9.844 -5.939 1.00 75.25 84 ILE A CA 1
ATOM 690 C C . ILE A 1 84 ? 3.178 -10.475 -6.529 1.00 75.25 84 ILE A C 1
ATOM 692 O O . ILE A 1 84 ? 4.288 -10.149 -6.111 1.00 75.25 84 ILE A O 1
ATOM 696 N N . ASN A 1 85 ? 3.006 -11.388 -7.484 1.00 77.56 85 ASN A N 1
ATOM 697 C CA . ASN A 1 85 ? 4.112 -11.907 -8.281 1.00 77.56 85 ASN A CA 1
ATOM 698 C C . ASN A 1 85 ? 4.485 -10.875 -9.348 1.00 77.56 85 ASN A C 1
ATOM 700 O O . ASN A 1 85 ? 3.644 -10.494 -10.165 1.00 77.56 85 ASN A O 1
ATOM 704 N N . LEU A 1 86 ? 5.733 -10.415 -9.328 1.00 71.50 86 LEU A N 1
ATOM 705 C CA . LEU A 1 86 ? 6.203 -9.389 -10.253 1.00 71.50 86 LEU A CA 1
ATOM 706 C C . LEU A 1 86 ? 6.352 -9.940 -11.672 1.00 71.50 86 LEU A C 1
ATOM 708 O O . LEU A 1 86 ? 6.081 -9.222 -12.634 1.00 71.50 86 LEU A O 1
ATOM 712 N N . ASP A 1 87 ? 6.684 -11.225 -11.809 1.00 71.69 87 ASP A N 1
ATOM 713 C CA . ASP A 1 87 ? 6.812 -11.860 -13.119 1.00 71.69 87 ASP A CA 1
ATOM 714 C C . ASP A 1 87 ? 5.459 -11.952 -13.823 1.00 71.69 87 ASP A C 1
ATOM 716 O O . ASP A 1 87 ? 5.375 -11.646 -15.003 1.00 71.69 87 ASP A O 1
ATOM 720 N N . ASP A 1 88 ? 4.377 -12.284 -13.117 1.00 68.88 88 ASP A N 1
ATOM 721 C CA . ASP A 1 88 ? 3.039 -12.371 -13.726 1.00 68.88 88 ASP A CA 1
ATOM 722 C C . ASP A 1 88 ? 2.509 -10.995 -14.160 1.00 68.88 88 ASP A C 1
ATOM 724 O O . ASP A 1 88 ? 1.731 -10.877 -15.112 1.00 68.88 88 ASP A O 1
ATOM 728 N N . TYR A 1 89 ? 2.937 -9.938 -13.466 1.00 63.38 89 TYR A N 1
ATOM 729 C CA . TYR A 1 89 ? 2.513 -8.569 -13.743 1.00 63.38 89 TYR A CA 1
ATOM 730 C C . TYR A 1 89 ? 3.310 -7.932 -14.890 1.00 63.38 89 TYR A C 1
ATOM 732 O O . TYR A 1 89 ? 2.751 -7.160 -15.672 1.00 63.38 89 TYR A O 1
ATOM 740 N N . PHE A 1 90 ? 4.598 -8.272 -15.019 1.00 59.47 90 PHE A N 1
ATOM 741 C CA . PHE A 1 90 ? 5.482 -7.735 -16.056 1.00 59.47 90 PHE A CA 1
ATOM 742 C C . PHE A 1 90 ? 5.611 -8.628 -17.296 1.00 59.47 90 PHE A C 1
ATOM 744 O O . PHE A 1 90 ? 5.703 -8.107 -18.406 1.00 59.47 90 PHE A O 1
ATOM 751 N N . ASN A 1 91 ? 5.542 -9.955 -17.159 1.00 53.97 91 ASN A N 1
ATOM 752 C CA . ASN A 1 91 ? 5.626 -10.896 -18.282 1.00 53.97 91 ASN A CA 1
ATOM 753 C C . ASN A 1 91 ? 4.289 -11.136 -18.990 1.00 53.97 91 ASN A C 1
ATOM 755 O O . ASN A 1 91 ? 4.130 -12.145 -19.677 1.00 53.97 91 ASN A O 1
ATOM 759 N N . LYS A 1 92 ? 3.381 -10.152 -19.009 1.00 49.72 92 LYS A N 1
ATOM 760 C CA . LYS A 1 92 ? 2.477 -10.012 -20.164 1.00 49.72 92 LYS A CA 1
ATOM 761 C C . LYS A 1 92 ? 3.265 -9.524 -21.389 1.00 49.72 92 LYS A C 1
ATOM 763 O O . LYS A 1 92 ? 2.966 -8.490 -21.976 1.00 49.72 92 LYS A O 1
ATOM 768 N N . LYS A 1 93 ? 4.269 -10.302 -21.804 1.00 40.62 93 LYS A N 1
ATOM 769 C CA . LYS A 1 93 ? 4.656 -10.368 -23.209 1.00 40.62 93 LYS A CA 1
ATOM 770 C C . LYS A 1 93 ? 3.546 -11.140 -23.912 1.00 40.62 93 LYS A C 1
ATOM 772 O O . LYS A 1 93 ? 3.328 -12.309 -23.618 1.00 40.62 93 LYS A O 1
ATOM 777 N N . SER A 1 94 ? 2.822 -10.411 -24.753 1.00 42.44 94 SER A N 1
ATOM 778 C CA . SER A 1 94 ? 1.986 -10.852 -25.868 1.00 42.44 94 SER A CA 1
ATOM 779 C C . SER A 1 94 ? 1.755 -12.364 -25.997 1.00 42.44 94 SER A C 1
ATOM 781 O O . SER A 1 94 ? 2.659 -13.108 -26.378 1.00 42.44 94 SER A O 1
ATOM 783 N N . LYS A 1 95 ? 0.510 -12.792 -25.791 1.00 34.94 95 LYS A N 1
ATOM 784 C CA . LYS A 1 95 ? -0.103 -13.778 -26.683 1.00 34.94 95 LYS A CA 1
ATOM 785 C C . LYS A 1 95 ? -1.176 -13.068 -27.484 1.00 34.94 95 LYS A C 1
ATOM 787 O O . LYS A 1 95 ? -1.873 -12.233 -26.864 1.00 34.94 95 LYS A O 1
#

Radius of gyration: 14.14 Å; chains: 1; bounding box: 28×24×42 Å

Foldseek 3Di:
DDPVLVVVLVVVLVPDDDPDVLVNVVVVVVSVQVVPPQKDWPDDDSFWTWIDRPPKIWIWGWDDDPQWIKIWIDIPVDIDIDIDRNCVVPPPPDD

pLDDT: mean 78.35, std 11.41, range [34.94, 92.31]

Secondary structure (DSSP, 8-state):
--HHHHHHHHHHHHHS--SSHHHHHHHHHHHHHHTSTT-EEEEE-SSEEEEEETTEEEEEEEEEETTEEEEEEEETTEEEEEEEEHHHHH-----